Protein AF-A0A7W0QPE8-F1 (afdb_monomer_lite)

pLDDT: mean 85.3, std 18.97, range [35.44,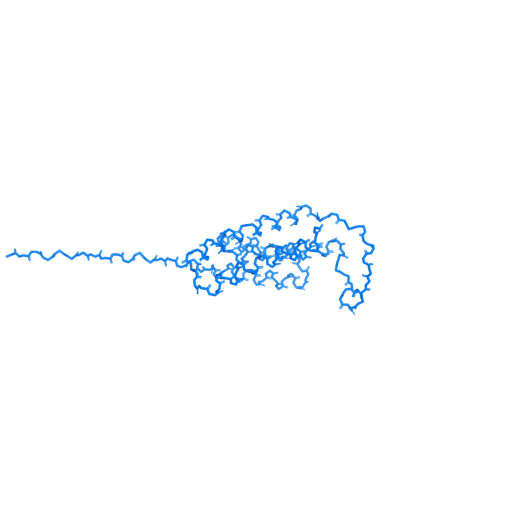 98.81]

Foldseek 3Di:
DDDDDDDPPDPPPPPPPDQDPQLVVLLVVLVVCVVVVVLVSSLVSLVVSCVRPVLPLVSLLSQLLSLLVVQCVVQVVPDVCVVVVNPDDPPGPRPARDPVSVCSNVVSLVSSLVSLVVVCVVVVPDVVSVVSNVSSVVSVVVSVVRRD

Secondary structure (DSSP, 8-state):
-----------------PPPHHHHHHHHHHHHHHHTT-HHHHHHHHHHHHHH-TT-HHHHHHHHHHHHHHHHHHTT-S-HHHHHT---------PPPPHHHHHHHHHHHHHHHHHHHHHHHH-TT-HHHHHHHHHHHHHHHHHHHHT-

Radius of gyration: 20.91 Å; chains: 1; bounding box: 80×26×56 Å

Structure (mmCIF, N/CA/C/O backbone):
data_AF-A0A7W0QPE8-F1
#
_entry.id   AF-A0A7W0QPE8-F1
#
loop_
_atom_site.group_PDB
_atom_site.id
_atom_site.type_symbol
_atom_site.label_atom_id
_atom_site.label_alt_id
_atom_site.label_comp_id
_atom_site.label_asym_id
_atom_site.label_entity_id
_atom_site.label_seq_id
_atom_site.pdbx_PDB_ins_code
_atom_site.Cartn_x
_atom_site.Cartn_y
_atom_site.Cartn_z
_atom_site.occupancy
_atom_site.B_iso_or_equiv
_atom_site.auth_seq_id
_atom_site.auth_comp_id
_atom_site.auth_asym_id
_atom_site.auth_atom_id
_atom_site.pdbx_PDB_model_num
ATOM 1 N N . MET A 1 1 ? -52.408 1.310 41.701 1.00 39.34 1 MET A N 1
ATOM 2 C CA . MET A 1 1 ? -52.042 1.080 40.288 1.00 39.34 1 MET A CA 1
ATOM 3 C C . MET A 1 1 ? -50.927 2.052 39.920 1.00 39.34 1 MET A C 1
ATOM 5 O O . MET A 1 1 ? -51.207 3.217 39.688 1.00 39.34 1 MET A O 1
ATOM 9 N N . LYS A 1 2 ? -49.662 1.624 39.981 1.00 35.44 2 LYS A N 1
ATOM 10 C CA . LYS A 1 2 ? -48.509 2.410 39.515 1.00 35.44 2 LYS A CA 1
ATOM 11 C C . LYS A 1 2 ? -47.848 1.590 38.412 1.00 35.44 2 LYS A C 1
ATOM 13 O O . LYS A 1 2 ? -47.334 0.513 38.692 1.00 35.44 2 LYS A O 1
ATOM 18 N N . GLY A 1 3 ? -47.988 2.051 37.171 1.00 39.03 3 GLY A N 1
ATOM 19 C CA . GLY A 1 3 ? -47.394 1.420 35.996 1.00 39.03 3 GLY A CA 1
ATOM 20 C C . GLY A 1 3 ? -45.888 1.648 35.991 1.00 39.03 3 GLY A C 1
ATOM 21 O O . GLY A 1 3 ? -45.434 2.786 36.078 1.00 39.03 3 GLY A O 1
ATOM 22 N N . LEU A 1 4 ? -45.134 0.556 35.938 1.00 43.53 4 LEU A N 1
ATOM 23 C CA . LEU A 1 4 ? -43.687 0.553 35.784 1.00 43.53 4 LEU A CA 1
ATOM 24 C C . LEU A 1 4 ? -43.375 0.704 34.289 1.00 43.53 4 LEU A C 1
ATOM 26 O O . LEU A 1 4 ? -43.678 -0.187 33.498 1.00 43.53 4 LEU A O 1
ATOM 30 N N . LEU A 1 5 ? -42.811 1.845 33.904 1.00 40.22 5 LEU A N 1
ATOM 31 C CA . LEU A 1 5 ? -42.361 2.112 32.542 1.00 40.22 5 LEU A CA 1
ATOM 32 C C . LEU A 1 5 ? -40.935 1.563 32.399 1.00 40.22 5 LEU A C 1
ATOM 34 O O . LEU A 1 5 ? -39.996 2.106 32.977 1.00 40.22 5 LEU A O 1
ATOM 38 N N . VAL A 1 6 ? -40.785 0.447 31.685 1.00 45.78 6 VAL A N 1
ATOM 39 C CA . VAL A 1 6 ? -39.479 -0.142 31.364 1.00 45.78 6 VAL A CA 1
ATOM 40 C C . VAL A 1 6 ? -38.919 0.596 30.151 1.00 45.78 6 VAL A C 1
ATOM 42 O O . VAL A 1 6 ? -39.401 0.428 29.034 1.00 45.78 6 VAL A O 1
ATOM 45 N N . VAL A 1 7 ? -37.915 1.441 30.380 1.00 50.00 7 VAL A N 1
ATOM 46 C CA . VAL A 1 7 ? -37.110 2.046 29.314 1.00 50.00 7 VAL A CA 1
ATOM 47 C C . VAL A 1 7 ? -36.103 0.997 28.852 1.00 50.00 7 VAL A C 1
ATOM 49 O O . VAL A 1 7 ? -35.174 0.650 29.578 1.00 50.00 7 VAL A O 1
ATOM 52 N N . VAL A 1 8 ? -36.306 0.469 27.647 1.00 50.25 8 VAL A N 1
ATOM 53 C CA . VAL A 1 8 ? -35.333 -0.392 26.971 1.00 50.25 8 VAL A CA 1
ATOM 54 C C . VAL A 1 8 ? -34.216 0.509 26.445 1.00 50.25 8 VAL A C 1
ATOM 56 O O . VAL A 1 8 ? -34.385 1.188 25.435 1.00 50.25 8 VAL A O 1
ATOM 59 N N . LEU A 1 9 ? -33.081 0.548 27.149 1.00 51.53 9 LEU A N 1
ATOM 60 C CA . LEU A 1 9 ? -31.838 1.089 26.602 1.00 51.53 9 LEU A CA 1
ATOM 61 C C . LEU A 1 9 ? -31.360 0.144 25.492 1.00 51.53 9 LEU A C 1
ATOM 63 O O . LEU A 1 9 ? -30.769 -0.901 25.757 1.00 51.53 9 LEU A O 1
ATOM 67 N N . SER A 1 10 ? -31.622 0.504 24.240 1.00 49.31 10 SER A N 1
ATOM 68 C CA . SER A 1 10 ? -30.956 -0.111 23.098 1.00 49.31 10 SER A CA 1
ATOM 69 C C . SER A 1 10 ? -29.494 0.338 23.093 1.00 49.31 10 SER A C 1
ATOM 71 O O . SER A 1 10 ? -29.194 1.478 22.733 1.00 49.31 10 SER A O 1
ATOM 73 N N . CYS A 1 11 ? -28.584 -0.544 23.509 1.00 44.06 11 CYS A N 1
ATOM 74 C CA . CYS A 1 11 ? -27.158 -0.387 23.251 1.00 44.06 11 CYS A CA 1
ATOM 75 C C . CYS A 1 11 ? -26.947 -0.307 21.735 1.00 44.06 11 CYS A C 1
ATOM 77 O O . CYS A 1 11 ? -27.042 -1.313 21.035 1.00 44.06 11 CYS A O 1
ATOM 79 N N . TRP A 1 12 ? -26.659 0.890 21.225 1.00 52.56 12 TRP A N 1
ATOM 80 C CA . TRP A 1 12 ? -25.989 1.029 19.942 1.00 52.56 12 TRP A CA 1
ATOM 81 C C . TRP A 1 12 ? -24.616 0.383 20.077 1.00 52.56 12 TRP A C 1
ATOM 83 O O . TRP A 1 12 ? -23.714 0.925 20.713 1.00 52.56 12 TRP A O 1
ATOM 93 N N . SER A 1 13 ? -24.479 -0.812 19.513 1.00 48.78 13 SER A N 1
ATOM 94 C CA . SER A 1 13 ? -23.183 -1.410 19.245 1.00 48.78 13 SER A CA 1
ATOM 95 C C . SER A 1 13 ? -22.432 -0.444 18.335 1.00 48.78 13 SER A C 1
ATOM 97 O O . SER A 1 13 ? -22.746 -0.315 17.153 1.00 48.78 13 SER A O 1
ATOM 99 N N . CYS A 1 14 ? -21.471 0.282 18.901 1.00 45.22 14 CYS A N 1
ATOM 100 C CA . CYS A 1 14 ? -20.443 0.944 18.121 1.00 45.22 14 CYS A CA 1
ATOM 101 C C . CYS A 1 14 ? -19.692 -0.189 17.419 1.00 45.22 14 CYS A C 1
ATOM 103 O O . CYS A 1 14 ? -18.921 -0.900 18.062 1.00 45.22 14 CYS A O 1
ATOM 105 N N . VAL A 1 15 ? -20.009 -0.447 16.147 1.00 50.91 15 VAL A N 1
ATOM 106 C CA . VAL A 1 15 ? -19.190 -1.321 15.309 1.00 50.91 15 VAL A CA 1
ATOM 107 C C . VAL A 1 15 ? -17.812 -0.683 15.308 1.00 50.91 15 VAL A C 1
ATOM 109 O O . VAL A 1 15 ? -17.596 0.381 14.728 1.00 50.91 15 VAL A O 1
ATOM 112 N N . THR A 1 16 ? -16.891 -1.291 16.043 1.00 54.19 16 THR A N 1
ATOM 113 C CA . THR A 1 16 ? -15.472 -1.028 15.895 1.00 54.19 16 THR A CA 1
ATOM 114 C C . THR A 1 16 ? -15.152 -1.322 14.438 1.00 54.19 16 THR A C 1
ATOM 116 O O . THR A 1 16 ? -15.333 -2.450 13.988 1.00 54.19 16 THR A O 1
ATOM 119 N N . ALA A 1 17 ? -14.757 -0.296 13.684 1.00 56.91 17 ALA A N 1
ATOM 120 C CA . ALA A 1 17 ? -14.232 -0.450 12.332 1.00 56.91 17 ALA A CA 1
ATOM 121 C C . ALA A 1 17 ? -12.855 -1.126 12.424 1.00 56.91 17 ALA A C 1
ATOM 123 O O . ALA A 1 17 ? -11.818 -0.483 12.298 1.00 56.91 17 ALA A O 1
ATOM 124 N N . GLU A 1 18 ? -12.858 -2.402 12.793 1.00 62.72 18 GLU A N 1
ATOM 125 C CA . GLU A 1 18 ? -11.738 -3.304 12.596 1.00 62.72 18 GLU A CA 1
ATOM 126 C C . GLU A 1 18 ? -11.718 -3.647 11.102 1.00 62.72 18 GLU A C 1
ATOM 128 O O . GLU A 1 18 ? -12.780 -3.867 10.510 1.00 62.72 18 GLU A O 1
ATOM 133 N N . ALA A 1 19 ? -10.537 -3.607 10.482 1.00 67.31 19 ALA A N 1
ATOM 134 C CA . ALA A 1 19 ? -10.392 -3.862 9.054 1.00 67.31 19 ALA A CA 1
ATOM 135 C C . ALA A 1 19 ? -11.013 -5.215 8.688 1.00 67.31 19 ALA A C 1
ATOM 137 O O . ALA A 1 19 ? -10.825 -6.210 9.395 1.00 67.31 19 ALA A O 1
ATOM 138 N N . ASN A 1 20 ? -11.757 -5.259 7.584 1.00 87.50 20 ASN A N 1
ATOM 139 C CA . ASN A 1 20 ? -12.385 -6.492 7.130 1.00 87.50 20 ASN A CA 1
ATOM 140 C C . ASN A 1 20 ? -11.343 -7.613 6.954 1.00 87.50 20 ASN A C 1
ATOM 142 O O . ASN A 1 20 ? -10.356 -7.446 6.236 1.00 87.50 20 ASN A O 1
ATOM 146 N N . GLU A 1 21 ? -11.593 -8.789 7.537 1.00 94.75 21 GLU A N 1
ATOM 147 C CA . GLU A 1 21 ? -10.656 -9.919 7.473 1.00 94.75 21 GLU A CA 1
ATOM 148 C C . GLU A 1 21 ? -10.271 -10.290 6.036 1.00 94.75 21 GLU A C 1
ATOM 150 O O . GLU A 1 21 ? -9.113 -10.581 5.748 1.00 94.75 21 GLU A O 1
ATOM 155 N N . ARG A 1 22 ? -11.227 -10.230 5.104 1.00 96.56 22 ARG A N 1
ATOM 156 C CA . ARG A 1 22 ? -10.970 -10.502 3.689 1.00 96.56 22 ARG A CA 1
ATOM 157 C C . ARG A 1 22 ? -10.035 -9.462 3.076 1.00 96.56 22 ARG A C 1
ATOM 159 O O . ARG A 1 22 ? -9.146 -9.849 2.325 1.00 96.56 22 ARG A O 1
ATOM 166 N N . SER A 1 23 ? -10.226 -8.178 3.386 1.00 97.75 23 SER A N 1
ATOM 167 C CA . SER A 1 23 ? -9.333 -7.103 2.927 1.00 97.75 23 SER A CA 1
ATOM 168 C C . SER A 1 23 ? -7.904 -7.352 3.406 1.00 97.75 23 SER A C 1
ATOM 170 O O . SER A 1 23 ? -6.967 -7.367 2.606 1.00 97.75 23 SER A O 1
ATOM 172 N N . ARG A 1 24 ? -7.751 -7.688 4.692 1.00 96.25 24 ARG A N 1
ATOM 173 C CA . ARG A 1 24 ? -6.458 -8.018 5.297 1.00 96.25 24 ARG A CA 1
ATOM 174 C C . ARG A 1 24 ? -5.778 -9.206 4.616 1.00 96.25 24 ARG A C 1
ATOM 176 O O . ARG A 1 24 ? -4.602 -9.114 4.271 1.00 96.25 24 ARG A O 1
ATOM 183 N N . GLN A 1 25 ? -6.500 -10.304 4.392 1.00 98.12 25 GLN A N 1
ATOM 184 C CA . GLN A 1 25 ? -5.944 -11.482 3.716 1.00 98.12 25 GLN A CA 1
ATOM 185 C C . GLN A 1 25 ? -5.517 -11.170 2.278 1.00 98.12 25 GLN A C 1
ATOM 187 O O . GLN A 1 25 ? -4.419 -11.542 1.873 1.00 98.12 25 GLN A O 1
ATOM 192 N N . LEU A 1 26 ? -6.331 -10.421 1.532 1.00 98.69 26 LEU A N 1
ATOM 193 C CA . LEU A 1 26 ? -5.988 -9.988 0.176 1.00 98.69 26 LEU A CA 1
ATOM 194 C C . LEU A 1 26 ? -4.743 -9.089 0.162 1.00 98.69 26 LEU A C 1
ATOM 196 O O . LEU A 1 26 ? -3.876 -9.256 -0.692 1.00 98.69 26 LEU A O 1
ATOM 200 N N . ALA A 1 27 ? -4.597 -8.181 1.130 1.00 97.94 27 ALA A N 1
ATOM 201 C CA . ALA A 1 27 ? -3.394 -7.362 1.259 1.00 97.94 27 ALA A CA 1
ATOM 202 C C . ALA A 1 27 ? -2.140 -8.210 1.551 1.00 97.94 27 ALA A C 1
ATOM 204 O O . ALA A 1 27 ? -1.082 -7.956 0.978 1.00 97.94 27 ALA A O 1
ATOM 205 N N . LEU A 1 28 ? -2.249 -9.249 2.388 1.00 97.94 28 LEU A N 1
ATOM 206 C CA . LEU A 1 28 ? -1.149 -10.189 2.639 1.00 97.94 28 LEU A CA 1
ATOM 207 C C . LEU A 1 28 ? -0.769 -10.978 1.378 1.00 97.94 28 LEU A C 1
ATOM 209 O O . LEU A 1 28 ? 0.414 -11.077 1.059 1.00 97.94 28 LEU A O 1
ATOM 213 N N . GLN A 1 29 ? -1.757 -11.473 0.627 1.00 98.62 29 GLN A N 1
ATOM 214 C CA . GLN A 1 29 ? -1.528 -12.146 -0.659 1.00 98.62 29 GLN A CA 1
ATOM 215 C C . GLN A 1 29 ? -0.865 -11.214 -1.677 1.00 98.62 29 GLN A C 1
ATOM 217 O O . GLN A 1 29 ? 0.010 -11.634 -2.431 1.00 98.62 29 GLN A O 1
ATOM 222 N N . ALA A 1 30 ? -1.226 -9.929 -1.673 1.00 98.62 30 ALA A N 1
ATOM 223 C CA . ALA A 1 30 ? -0.573 -8.949 -2.524 1.00 98.62 30 ALA A CA 1
ATOM 224 C C . ALA A 1 30 ? 0.909 -8.759 -2.181 1.00 98.62 30 ALA A C 1
ATOM 226 O O . ALA A 1 30 ? 1.728 -8.634 -3.091 1.00 98.62 30 ALA A O 1
ATOM 227 N N . PHE A 1 31 ? 1.264 -8.736 -0.893 1.00 98.19 31 PHE A N 1
ATOM 228 C CA . PHE A 1 31 ? 2.664 -8.658 -0.475 1.00 98.19 31 PHE A CA 1
ATOM 229 C C . PHE A 1 31 ? 3.451 -9.912 -0.856 1.00 98.19 31 PHE A C 1
ATOM 231 O O . PHE A 1 31 ? 4.582 -9.777 -1.315 1.00 98.19 31 PHE A O 1
ATOM 238 N N . ASP A 1 32 ? 2.857 -11.100 -0.730 1.00 98.19 32 ASP A N 1
ATOM 239 C CA . ASP A 1 32 ? 3.476 -12.355 -1.170 1.00 98.19 32 ASP A CA 1
ATOM 240 C C . ASP A 1 32 ? 3.737 -12.355 -2.687 1.00 98.19 32 ASP A C 1
ATOM 242 O O . ASP A 1 32 ? 4.864 -12.574 -3.133 1.00 98.19 32 ASP A O 1
ATOM 246 N N . ALA A 1 33 ? 2.742 -11.974 -3.494 1.00 98.12 33 ALA A N 1
ATOM 247 C CA . ALA A 1 33 ? 2.911 -11.828 -4.940 1.00 98.12 33 ALA A CA 1
ATOM 248 C C . ALA A 1 33 ? 3.965 -10.760 -5.293 1.00 98.12 33 ALA A C 1
ATOM 250 O O . ALA A 1 33 ? 4.816 -10.970 -6.156 1.00 98.12 33 ALA A O 1
ATOM 251 N N . ALA A 1 34 ? 3.965 -9.612 -4.606 1.00 95.44 34 ALA A N 1
ATOM 252 C CA . ALA A 1 34 ? 4.946 -8.552 -4.841 1.00 95.44 34 ALA A CA 1
ATOM 253 C C . ALA A 1 34 ? 6.377 -8.985 -4.484 1.00 95.44 34 ALA A C 1
ATOM 255 O O . ALA A 1 34 ? 7.309 -8.621 -5.202 1.00 95.44 34 ALA A O 1
ATOM 256 N N . TYR A 1 35 ? 6.548 -9.771 -3.416 1.00 91.50 35 TYR A N 1
ATOM 257 C CA . TYR A 1 35 ? 7.833 -10.351 -3.022 1.00 91.50 35 TYR A CA 1
ATOM 258 C C . TYR A 1 35 ? 8.377 -11.303 -4.095 1.00 91.50 35 TYR A C 1
ATOM 260 O O . TYR A 1 35 ? 9.569 -11.281 -4.394 1.00 91.50 35 TYR A O 1
ATOM 268 N N . ASN A 1 36 ? 7.491 -12.066 -4.739 1.00 93.19 36 ASN A N 1
ATOM 269 C CA . ASN A 1 36 ? 7.816 -12.943 -5.867 1.00 93.19 36 ASN A CA 1
ATOM 270 C C . ASN A 1 36 ? 7.894 -12.211 -7.224 1.00 93.19 36 ASN A C 1
ATOM 272 O O . ASN A 1 36 ? 8.055 -12.846 -8.262 1.00 93.19 36 ASN A O 1
ATOM 276 N N . LEU A 1 37 ? 7.838 -10.872 -7.229 1.00 92.00 37 LEU A N 1
ATOM 277 C CA . LEU A 1 37 ? 7.867 -10.007 -8.420 1.00 92.00 37 LEU A CA 1
ATOM 278 C C . LEU A 1 37 ? 6.660 -10.173 -9.365 1.00 92.00 37 LEU A C 1
ATOM 280 O O . LEU A 1 37 ? 6.638 -9.617 -10.469 1.00 92.00 37 LEU A O 1
ATOM 284 N N . ASP A 1 38 ? 5.597 -10.831 -8.906 1.00 96.69 38 ASP A N 1
ATOM 285 C CA . ASP A 1 38 ? 4.335 -11.008 -9.621 1.00 96.69 38 ASP A CA 1
ATOM 286 C C . ASP A 1 38 ? 3.449 -9.757 -9.501 1.00 96.69 38 ASP A C 1
ATOM 288 O O . ASP A 1 38 ? 2.308 -9.769 -9.035 1.00 96.69 38 ASP A O 1
ATOM 292 N N . HIS A 1 39 ? 3.970 -8.616 -9.961 1.00 92.69 39 HIS A N 1
ATOM 293 C CA . HIS A 1 39 ? 3.358 -7.299 -9.753 1.00 92.69 39 HIS A CA 1
ATOM 294 C C . HIS A 1 39 ? 1.926 -7.173 -10.294 1.00 92.69 39 HIS A C 1
ATOM 296 O O . HIS A 1 39 ? 1.133 -6.404 -9.758 1.00 92.69 39 HIS A O 1
ATOM 302 N N . ARG A 1 40 ? 1.580 -7.897 -11.368 1.00 95.94 40 ARG A N 1
ATOM 303 C CA . ARG A 1 40 ? 0.206 -7.889 -11.903 1.00 95.94 40 ARG A CA 1
ATOM 304 C C . ARG A 1 40 ? -0.777 -8.539 -10.936 1.00 95.94 40 ARG A C 1
ATOM 306 O O . ARG A 1 40 ? -1.867 -8.010 -10.747 1.00 95.94 40 ARG A O 1
ATOM 313 N N . GLU A 1 41 ? -0.386 -9.660 -10.343 1.00 98.19 41 GLU A N 1
ATOM 314 C CA . GLU A 1 41 ? -1.213 -10.377 -9.378 1.00 98.19 41 GLU A CA 1
ATOM 315 C C . GLU A 1 41 ? -1.301 -9.603 -8.060 1.00 98.19 41 GLU A C 1
ATOM 317 O O . GLU A 1 41 ? -2.397 -9.411 -7.538 1.00 98.19 41 GLU A O 1
ATOM 322 N N . ALA A 1 42 ? -0.185 -9.026 -7.602 1.00 98.50 42 ALA A N 1
ATOM 323 C CA . ALA A 1 42 ? -0.171 -8.144 -6.439 1.00 98.50 42 ALA A CA 1
ATOM 324 C C . ALA A 1 42 ? -1.170 -6.981 -6.575 1.00 98.50 42 ALA A C 1
ATOM 326 O O . ALA A 1 42 ? -1.966 -6.728 -5.672 1.00 98.50 42 ALA A O 1
ATOM 327 N N . ILE A 1 43 ? -1.180 -6.299 -7.728 1.00 97.81 43 ILE A N 1
ATOM 328 C CA . ILE A 1 43 ? -2.140 -5.219 -8.006 1.00 97.81 43 ILE A CA 1
ATOM 329 C C . ILE A 1 43 ? -3.582 -5.747 -8.000 1.00 97.81 43 ILE A C 1
ATOM 331 O O . ILE A 1 43 ? -4.460 -5.093 -7.442 1.00 97.81 43 ILE A O 1
ATOM 335 N N . ALA A 1 44 ? -3.833 -6.928 -8.572 1.00 98.50 44 ALA A N 1
ATOM 336 C CA . ALA A 1 44 ? -5.169 -7.517 -8.596 1.00 98.50 44 ALA A CA 1
ATOM 337 C C . ALA A 1 44 ? -5.688 -7.839 -7.184 1.00 98.50 44 ALA A C 1
ATOM 339 O O . ALA A 1 44 ? -6.842 -7.538 -6.877 1.00 98.50 44 ALA A O 1
ATOM 340 N N . PHE A 1 45 ? -4.845 -8.398 -6.309 1.00 98.81 45 PHE A N 1
ATOM 341 C CA . PHE A 1 45 ? -5.210 -8.641 -4.913 1.00 98.81 45 PHE A CA 1
ATOM 342 C C . PHE A 1 45 ? -5.487 -7.341 -4.154 1.00 98.81 45 PHE A C 1
ATOM 344 O O . PHE A 1 45 ? -6.473 -7.262 -3.425 1.00 98.81 45 PHE A O 1
ATOM 351 N N . LEU A 1 46 ? -4.686 -6.296 -4.366 1.00 98.69 46 LEU A N 1
ATOM 352 C CA . LEU A 1 46 ? -4.916 -4.992 -3.742 1.00 98.69 46 LEU A CA 1
ATOM 353 C C . LEU A 1 46 ? -6.214 -4.324 -4.199 1.00 98.69 46 LEU A C 1
ATOM 355 O O . LEU A 1 46 ? -6.938 -3.764 -3.3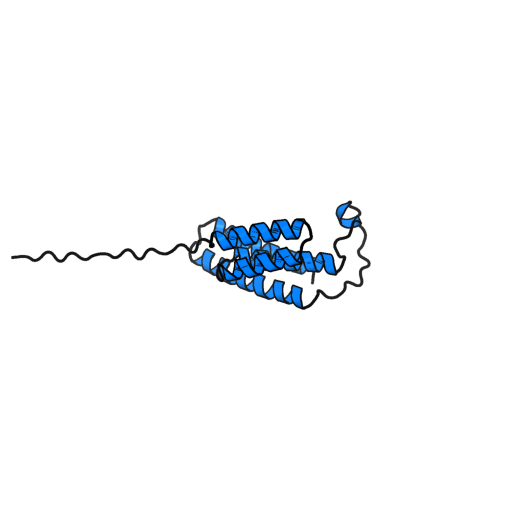76 1.00 98.69 46 LEU A O 1
ATOM 359 N N . ASP A 1 47 ? -6.526 -4.390 -5.494 1.00 98.44 47 ASP A N 1
ATOM 360 C CA . ASP A 1 47 ? -7.780 -3.851 -6.021 1.00 98.44 47 ASP A CA 1
ATOM 361 C C . ASP A 1 47 ? -8.980 -4.593 -5.399 1.00 98.44 47 ASP A C 1
ATOM 363 O O . ASP A 1 47 ? -9.975 -3.966 -5.031 1.00 98.44 47 ASP A O 1
ATOM 367 N N . GLN A 1 48 ? -8.869 -5.911 -5.189 1.00 98.56 48 GLN A N 1
ATOM 368 C CA . GLN A 1 48 ? -9.875 -6.688 -4.461 1.00 98.56 48 GLN A CA 1
ATOM 369 C C . GLN A 1 48 ? -9.928 -6.342 -2.966 1.00 98.56 48 GLN A C 1
ATOM 371 O O . GLN A 1 48 ? -11.019 -6.336 -2.400 1.00 98.56 48 GLN A O 1
ATOM 376 N N . ALA A 1 49 ? -8.791 -6.056 -2.321 1.00 98.50 49 ALA A N 1
ATOM 377 C CA . ALA A 1 49 ? -8.737 -5.682 -0.906 1.00 98.50 49 ALA A CA 1
ATOM 378 C C . ALA A 1 49 ? -9.518 -4.384 -0.662 1.00 98.50 49 ALA A C 1
ATOM 380 O O . ALA A 1 49 ? -10.450 -4.358 0.139 1.00 98.50 49 ALA A O 1
ATOM 381 N N . VAL A 1 50 ? -9.233 -3.348 -1.458 1.00 98.31 50 VAL A N 1
ATOM 382 C CA . VAL A 1 50 ? -9.938 -2.057 -1.389 1.00 98.31 50 VAL A CA 1
ATOM 383 C C . VAL A 1 50 ? -11.420 -2.195 -1.753 1.00 98.31 50 VAL A C 1
ATOM 385 O O . VAL A 1 50 ? -12.258 -1.497 -1.193 1.00 98.31 50 VAL A O 1
ATOM 388 N N . GLN A 1 51 ? -11.784 -3.098 -2.668 1.00 98.12 51 GLN A N 1
ATOM 389 C CA . GLN A 1 51 ? -13.197 -3.386 -2.949 1.00 98.12 51 GLN A CA 1
ATOM 390 C C . GLN A 1 51 ? -13.898 -4.103 -1.790 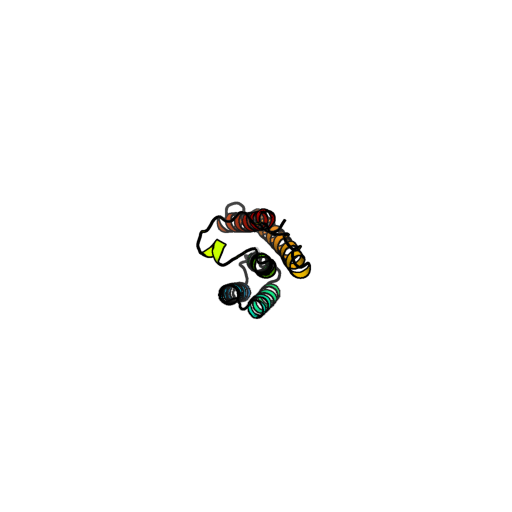1.00 98.12 51 GLN A C 1
ATOM 392 O O . GLN A 1 51 ? -15.082 -3.863 -1.557 1.00 98.12 51 GLN A O 1
ATOM 397 N N . ALA A 1 52 ? -13.197 -4.996 -1.087 1.00 97.69 52 ALA A N 1
ATOM 398 C CA . ALA A 1 52 ? -13.738 -5.719 0.058 1.00 97.69 52 ALA A CA 1
ATOM 399 C C . ALA A 1 52 ? -13.961 -4.794 1.262 1.00 97.69 52 ALA A C 1
ATOM 401 O O . ALA A 1 52 ? -14.942 -4.976 1.984 1.00 97.69 52 ALA A O 1
ATOM 402 N N . ASP A 1 53 ? -13.085 -3.805 1.454 1.00 97.69 53 ASP A N 1
ATOM 403 C CA . ASP A 1 53 ? -13.244 -2.759 2.462 1.00 97.69 53 ASP A CA 1
ATOM 404 C C . ASP A 1 53 ? -12.651 -1.414 2.002 1.00 97.69 53 ASP A C 1
ATOM 406 O O . ASP A 1 53 ? -11.460 -1.150 2.184 1.00 97.69 53 ASP A O 1
ATOM 410 N N . PRO A 1 54 ? -13.487 -0.515 1.449 1.00 97.56 54 PRO A N 1
ATOM 411 C CA . PRO A 1 54 ? -13.043 0.812 1.016 1.00 97.56 54 PRO A CA 1
ATOM 412 C C . PRO A 1 54 ? -12.599 1.749 2.153 1.00 97.56 54 PRO A C 1
ATOM 414 O O . PRO A 1 54 ? -12.159 2.870 1.887 1.00 97.56 54 PRO A O 1
ATOM 417 N N . ASN A 1 55 ? -12.776 1.347 3.416 1.00 96.62 55 ASN A N 1
ATOM 418 C CA . ASN A 1 55 ? -12.379 2.118 4.593 1.00 96.62 55 ASN A CA 1
ATOM 419 C C . ASN A 1 55 ? -11.221 1.463 5.362 1.00 96.62 55 ASN A C 1
ATOM 421 O O . ASN A 1 55 ? -10.868 1.934 6.444 1.00 96.62 55 ASN A O 1
ATOM 425 N N . ASP A 1 56 ? -10.591 0.429 4.800 1.00 97.12 56 ASP A N 1
ATOM 426 C CA . ASP A 1 56 ? -9.398 -0.190 5.366 1.00 97.12 56 ASP A CA 1
ATOM 427 C C . ASP A 1 56 ? -8.142 0.636 5.041 1.00 97.12 56 ASP A C 1
ATOM 429 O O . ASP A 1 56 ? -7.567 0.584 3.947 1.00 97.12 56 ASP A O 1
ATOM 433 N N . ALA A 1 57 ? -7.685 1.403 6.031 1.00 97.50 57 ALA A N 1
ATOM 434 C CA . ALA A 1 57 ? -6.469 2.202 5.931 1.00 97.50 57 ALA A CA 1
ATOM 435 C C . ALA A 1 57 ? -5.211 1.364 5.628 1.00 97.50 57 ALA A C 1
ATOM 437 O O . ALA A 1 57 ? -4.314 1.855 4.939 1.00 97.50 57 ALA A O 1
ATOM 438 N N . ASP A 1 58 ? -5.129 0.114 6.101 1.00 97.19 58 ASP A N 1
ATOM 439 C CA . ASP A 1 58 ? -3.975 -0.750 5.826 1.00 97.19 58 ASP A CA 1
ATOM 440 C C . ASP A 1 58 ? -3.978 -1.243 4.381 1.00 97.19 58 ASP A C 1
ATOM 442 O O . ASP A 1 58 ? -2.919 -1.255 3.753 1.00 97.19 58 ASP A O 1
ATOM 446 N N . ALA A 1 59 ? -5.141 -1.580 3.819 1.00 98.12 59 ALA A N 1
ATOM 447 C CA . ALA A 1 59 ? -5.251 -1.941 2.405 1.00 98.12 59 ALA A CA 1
ATOM 448 C C . ALA A 1 59 ? -4.864 -0.769 1.493 1.00 98.12 59 ALA A C 1
ATOM 450 O O . ALA A 1 59 ? -4.088 -0.937 0.549 1.00 98.12 59 ALA A O 1
ATOM 451 N N . HIS A 1 60 ? -5.321 0.448 1.809 1.00 98.69 60 HIS A N 1
ATOM 452 C CA . HIS A 1 60 ? -4.881 1.650 1.100 1.00 98.69 60 HIS A CA 1
ATOM 453 C C . HIS A 1 60 ? -3.365 1.872 1.233 1.00 98.69 60 HIS A C 1
ATOM 455 O O . HIS A 1 60 ? -2.684 2.120 0.236 1.00 98.69 60 HIS A O 1
ATOM 461 N N . ARG A 1 61 ? -2.793 1.710 2.431 1.00 98.56 61 ARG A N 1
ATOM 462 C CA . ARG A 1 61 ? -1.339 1.798 2.617 1.00 98.56 61 ARG A CA 1
ATOM 463 C C . ARG A 1 61 ? -0.597 0.725 1.814 1.00 98.56 61 ARG A C 1
ATOM 465 O O . ARG A 1 61 ? 0.423 1.037 1.206 1.00 98.56 61 ARG A O 1
ATOM 472 N N . ALA A 1 62 ? -1.102 -0.507 1.759 1.00 98.44 62 ALA A N 1
ATOM 473 C CA . ALA A 1 62 ? -0.506 -1.595 0.986 1.00 98.44 62 ALA A CA 1
ATOM 474 C C . ALA A 1 62 ? -0.472 -1.282 -0.519 1.00 98.44 62 ALA A C 1
ATOM 476 O O . ALA A 1 62 ? 0.558 -1.494 -1.161 1.00 98.44 62 ALA A O 1
ATOM 477 N N . VAL A 1 63 ? -1.542 -0.682 -1.063 1.00 98.81 63 VAL A N 1
ATOM 478 C CA . VAL A 1 63 ? -1.563 -0.181 -2.450 1.00 98.81 63 VAL A CA 1
ATOM 479 C C . VAL A 1 63 ? -0.434 0.818 -2.688 1.00 98.81 63 VAL A C 1
ATOM 481 O O . VAL A 1 63 ? 0.286 0.708 -3.682 1.00 98.81 63 VAL A O 1
ATOM 484 N N . ALA A 1 64 ? -0.263 1.778 -1.777 1.00 98.75 64 ALA A N 1
ATOM 485 C CA . ALA A 1 64 ? 0.793 2.773 -1.890 1.00 98.75 64 ALA A CA 1
ATOM 486 C C . ALA A 1 64 ? 2.189 2.132 -1.821 1.00 98.75 64 ALA A C 1
ATOM 488 O O . ALA A 1 64 ? 3.019 2.387 -2.689 1.00 98.75 64 ALA A O 1
ATOM 489 N N . VAL A 1 65 ? 2.440 1.243 -0.856 1.00 98.38 65 VAL A N 1
ATOM 490 C CA . VAL A 1 65 ? 3.734 0.552 -0.724 1.00 98.38 65 VAL A CA 1
ATOM 491 C C . VAL A 1 65 ? 4.084 -0.231 -1.991 1.00 98.38 65 VAL A C 1
ATOM 493 O O . VAL A 1 65 ? 5.190 -0.096 -2.507 1.00 98.38 65 VAL A O 1
ATOM 496 N N . ILE A 1 66 ? 3.155 -1.015 -2.540 1.00 98.12 66 ILE A N 1
ATOM 497 C CA . ILE A 1 66 ? 3.437 -1.827 -3.733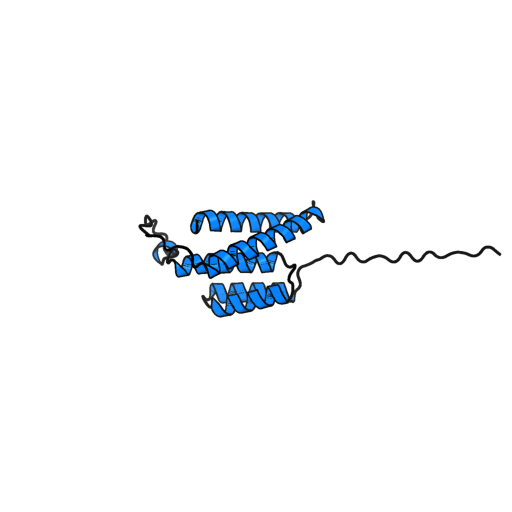 1.00 98.12 66 ILE A CA 1
ATOM 498 C C . ILE A 1 66 ? 3.629 -0.948 -4.979 1.00 98.12 66 ILE A C 1
ATOM 500 O O . ILE A 1 66 ? 4.509 -1.237 -5.792 1.00 98.12 66 ILE A O 1
ATOM 504 N N . ALA A 1 67 ? 2.886 0.156 -5.114 1.00 97.81 67 ALA A N 1
ATOM 505 C CA . ALA A 1 67 ? 3.120 1.134 -6.179 1.00 97.81 67 ALA A CA 1
ATOM 506 C C . ALA A 1 67 ? 4.523 1.761 -6.077 1.00 97.81 67 ALA A C 1
ATOM 508 O O . ALA A 1 67 ? 5.237 1.853 -7.077 1.00 97.81 67 ALA A O 1
ATOM 509 N N . TRP A 1 68 ? 4.950 2.128 -4.864 1.00 96.38 68 TRP A N 1
ATOM 510 C CA . TRP A 1 68 ? 6.292 2.649 -4.595 1.00 96.38 68 TRP A CA 1
ATOM 511 C C . TRP A 1 68 ? 7.392 1.648 -4.980 1.00 96.38 68 TRP A C 1
ATOM 513 O O . TRP A 1 68 ? 8.297 1.993 -5.742 1.00 96.38 68 TRP A O 1
ATOM 523 N N . LEU A 1 69 ? 7.279 0.389 -4.547 1.00 92.69 69 LEU A N 1
ATOM 524 C CA . LEU A 1 69 ? 8.239 -0.664 -4.900 1.00 92.69 69 LEU A CA 1
ATOM 525 C C . LEU A 1 69 ? 8.305 -0.892 -6.416 1.00 92.69 69 LEU A C 1
ATOM 527 O O . LEU A 1 69 ? 9.388 -1.011 -6.994 1.00 92.69 69 LEU A O 1
ATOM 531 N N . ARG A 1 70 ? 7.148 -0.888 -7.086 1.00 92.56 70 ARG A N 1
ATOM 532 C CA . ARG A 1 70 ? 7.070 -1.049 -8.540 1.00 92.56 70 ARG A CA 1
ATOM 533 C C . ARG A 1 70 ? 7.707 0.121 -9.289 1.00 92.56 70 ARG A C 1
ATOM 535 O O . ARG A 1 70 ? 8.326 -0.107 -10.325 1.00 92.56 70 ARG A O 1
ATOM 542 N N . ILE A 1 71 ? 7.600 1.353 -8.786 1.00 92.75 71 ILE A N 1
ATOM 543 C CA . ILE A 1 71 ? 8.338 2.502 -9.338 1.00 92.75 71 ILE A CA 1
ATOM 544 C C . ILE A 1 71 ? 9.842 2.248 -9.253 1.00 92.75 71 ILE A C 1
ATOM 546 O O . ILE A 1 71 ? 10.532 2.439 -10.253 1.00 92.75 71 ILE A O 1
ATOM 550 N N . GLY A 1 72 ? 10.334 1.786 -8.099 1.00 87.06 72 GLY A N 1
ATOM 551 C CA . GLY A 1 72 ? 11.752 1.478 -7.914 1.00 87.06 72 GLY A CA 1
ATOM 552 C C . GLY A 1 72 ? 12.265 0.447 -8.924 1.00 87.06 72 GLY A C 1
ATOM 553 O O . GLY A 1 72 ? 13.286 0.662 -9.580 1.00 87.06 72 GLY A O 1
ATOM 554 N N . PHE A 1 73 ? 11.490 -0.620 -9.139 1.00 85.62 73 PHE A N 1
ATOM 555 C CA . PHE A 1 73 ? 11.791 -1.637 -10.147 1.00 85.62 73 PHE A CA 1
ATOM 556 C C . PHE A 1 73 ? 11.776 -1.071 -11.577 1.00 85.62 73 PHE A C 1
ATOM 558 O O . PHE A 1 73 ? 12.724 -1.258 -12.335 1.00 85.62 73 PHE A O 1
ATOM 565 N N . LEU A 1 74 ? 10.728 -0.328 -11.951 1.00 86.94 74 LEU A N 1
ATOM 566 C CA . LEU A 1 74 ? 10.570 0.214 -13.308 1.00 86.94 74 LEU A CA 1
ATOM 567 C C . LEU A 1 74 ? 11.606 1.282 -13.666 1.00 86.94 74 LEU A C 1
ATOM 569 O O . LEU A 1 74 ? 11.929 1.445 -14.841 1.00 86.94 74 LEU A O 1
ATOM 573 N N . ARG A 1 75 ? 12.121 2.014 -12.676 1.00 85.50 75 ARG A N 1
ATOM 574 C CA . ARG A 1 75 ? 13.188 3.005 -12.874 1.00 85.50 75 ARG A CA 1
ATOM 575 C C . ARG A 1 75 ? 14.582 2.383 -12.860 1.00 85.50 75 ARG A C 1
ATOM 577 O O . ARG A 1 75 ? 15.541 3.088 -13.162 1.00 85.50 75 ARG A O 1
ATOM 584 N N . GLY A 1 76 ? 14.704 1.105 -12.494 1.00 74.25 76 GLY A N 1
ATOM 585 C CA . GLY A 1 76 ? 15.997 0.467 -12.263 1.00 74.25 76 GLY A CA 1
ATOM 586 C C . GLY A 1 76 ? 16.771 1.104 -11.106 1.00 74.25 76 GLY A C 1
ATOM 587 O O . GLY A 1 76 ? 17.993 1.028 -11.088 1.00 74.25 76 GLY A O 1
ATOM 588 N N . SER A 1 77 ? 16.081 1.756 -10.161 1.00 64.88 77 SER A N 1
ATOM 589 C CA . SER A 1 77 ? 16.700 2.360 -8.971 1.00 64.88 77 SER A CA 1
ATOM 590 C C . SER A 1 77 ? 16.947 1.343 -7.851 1.00 64.88 77 SER A C 1
ATOM 592 O O . SER A 1 77 ? 17.338 1.728 -6.757 1.00 64.88 77 SER A O 1
ATOM 594 N N . ILE A 1 78 ? 16.656 0.065 -8.114 1.00 62.78 78 ILE A N 1
ATOM 595 C CA . ILE A 1 78 ? 17.033 -1.083 -7.294 1.00 62.78 78 ILE A CA 1
ATOM 596 C C . ILE A 1 78 ? 17.808 -2.020 -8.220 1.00 62.78 78 ILE A C 1
ATOM 598 O O . ILE A 1 78 ? 17.227 -2.694 -9.072 1.00 62.78 78 ILE A O 1
ATOM 602 N N . THR A 1 79 ? 19.127 -2.008 -8.097 1.00 64.25 79 THR A N 1
ATOM 603 C CA . THR A 1 79 ? 20.054 -2.808 -8.899 1.00 64.25 79 THR A CA 1
ATOM 604 C C . THR A 1 79 ? 20.579 -4.004 -8.102 1.00 64.25 79 THR A C 1
ATOM 606 O O . THR A 1 79 ? 20.468 -4.067 -6.878 1.00 64.25 79 THR A O 1
ATOM 609 N N . VAL A 1 80 ? 21.180 -4.979 -8.794 1.00 62.28 80 VAL A N 1
ATOM 610 C CA . VAL A 1 80 ? 21.894 -6.091 -8.137 1.00 62.28 80 VAL A CA 1
ATOM 611 C C . VAL A 1 80 ? 23.033 -5.565 -7.254 1.00 62.28 80 VAL A C 1
ATOM 613 O O . VAL A 1 80 ? 23.307 -6.138 -6.206 1.00 62.28 80 VAL A O 1
ATOM 616 N N . ASP A 1 81 ? 23.653 -4.450 -7.640 1.00 58.03 81 ASP A N 1
ATOM 617 C CA . ASP A 1 81 ? 24.695 -3.774 -6.867 1.00 58.03 81 ASP A CA 1
ATOM 618 C C . ASP A 1 81 ? 24.158 -3.218 -5.533 1.00 58.03 81 ASP A C 1
ATOM 620 O O . ASP A 1 81 ? 24.763 -3.447 -4.482 1.00 58.03 81 ASP A O 1
ATOM 624 N N . ASP A 1 82 ? 22.959 -2.619 -5.540 1.00 63.69 82 ASP A N 1
ATOM 625 C CA . ASP A 1 82 ? 22.268 -2.186 -4.314 1.00 63.69 82 ASP A CA 1
ATOM 626 C C . ASP A 1 82 ? 21.961 -3.372 -3.385 1.00 63.69 82 ASP A C 1
ATOM 628 O O . ASP A 1 82 ? 22.058 -3.261 -2.162 1.00 63.69 82 ASP A O 1
ATOM 632 N N . TYR A 1 83 ? 21.637 -4.533 -3.963 1.00 57.28 83 TYR A N 1
ATOM 633 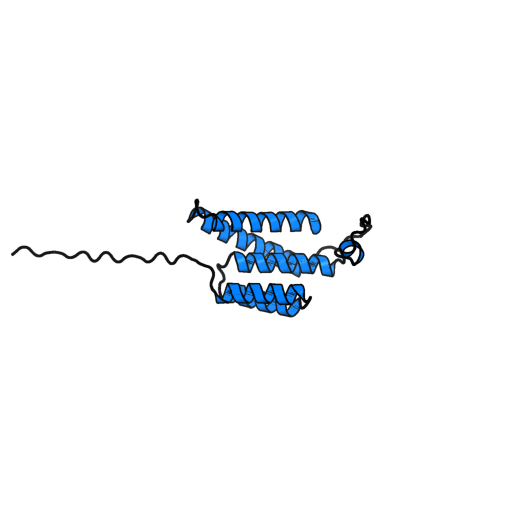C CA . TYR A 1 83 ? 21.386 -5.765 -3.213 1.00 57.28 83 TYR A CA 1
ATOM 634 C C . TYR A 1 83 ? 22.668 -6.385 -2.629 1.00 57.28 83 TYR A C 1
ATOM 636 O O . TYR A 1 83 ? 22.639 -6.966 -1.545 1.00 57.28 83 TYR A O 1
ATOM 644 N N . LEU A 1 84 ? 23.805 -6.252 -3.320 1.00 71.06 84 LEU A N 1
ATOM 645 C CA . LEU A 1 84 ? 25.102 -6.803 -2.907 1.00 71.06 84 LEU A CA 1
ATOM 646 C C . LEU A 1 84 ? 25.935 -5.844 -2.036 1.00 71.06 84 LEU A C 1
ATOM 648 O O . LEU A 1 84 ? 27.048 -6.189 -1.634 1.00 71.06 84 LEU A O 1
ATOM 652 N N . GLY A 1 85 ? 25.396 -4.670 -1.696 1.00 61.50 85 GLY A N 1
ATOM 653 C CA . GLY A 1 85 ? 25.998 -3.732 -0.746 1.00 61.50 85 GLY A CA 1
ATOM 654 C C . GLY A 1 85 ? 27.115 -2.860 -1.325 1.00 61.50 85 GLY A C 1
ATOM 655 O O . GLY A 1 85 ? 27.881 -2.264 -0.561 1.00 61.50 85 GLY A O 1
ATOM 656 N N . SER A 1 86 ? 27.237 -2.759 -2.650 1.00 58.56 86 SER A N 1
ATOM 657 C CA . SER A 1 86 ? 28.177 -1.829 -3.273 1.00 58.56 86 SER A CA 1
ATOM 658 C C . SER A 1 86 ? 27.577 -0.417 -3.287 1.00 58.56 86 SER A C 1
ATOM 660 O O . SER A 1 86 ? 26.580 -0.135 -3.943 1.00 58.56 86 SER A O 1
ATOM 662 N N . VAL A 1 87 ? 28.202 0.517 -2.559 1.00 55.53 87 VAL A N 1
ATOM 663 C CA . VAL A 1 87 ? 27.822 1.939 -2.603 1.00 55.53 87 VAL A CA 1
ATOM 664 C C . VAL A 1 87 ? 28.341 2.534 -3.909 1.00 55.53 87 VAL A C 1
ATOM 666 O O . VAL A 1 87 ? 29.445 3.076 -3.978 1.00 55.53 87 VAL A O 1
ATOM 669 N N . SER A 1 88 ? 27.559 2.405 -4.973 1.00 55.47 88 SER A N 1
ATOM 670 C CA . SER A 1 88 ? 27.809 3.111 -6.223 1.00 55.47 88 SER A CA 1
ATOM 671 C C . SER A 1 88 ? 27.091 4.466 -6.187 1.00 55.47 88 SER A C 1
ATOM 673 O O . SER A 1 88 ? 25.964 4.591 -5.717 1.00 55.47 88 SER A O 1
ATOM 675 N N . LYS A 1 89 ? 27.769 5.539 -6.623 1.00 52.44 89 LYS A N 1
ATOM 676 C CA . LYS A 1 89 ? 27.104 6.839 -6.805 1.00 52.44 89 LYS A CA 1
ATOM 677 C C . LYS A 1 89 ? 26.111 6.669 -7.955 1.00 52.44 89 LYS A C 1
ATOM 679 O O . LYS A 1 89 ? 26.579 6.353 -9.053 1.00 52.44 89 LYS A O 1
ATOM 684 N N . PRO A 1 90 ? 24.800 6.893 -7.765 1.00 55.72 90 PRO A N 1
ATOM 685 C CA . PRO A 1 90 ? 23.861 6.739 -8.858 1.00 55.72 90 PRO A CA 1
ATOM 686 C C . PRO A 1 90 ? 24.148 7.836 -9.884 1.00 55.72 90 PRO A C 1
ATOM 688 O O . PRO A 1 90 ? 23.806 8.998 -9.683 1.00 55.72 90 PRO A O 1
ATOM 691 N N . ASN A 1 91 ? 24.800 7.489 -10.993 1.00 52.75 91 ASN A N 1
ATOM 692 C CA . ASN A 1 91 ? 24.748 8.306 -12.197 1.00 52.75 91 ASN A CA 1
ATOM 693 C C . ASN A 1 91 ? 23.518 7.860 -12.980 1.00 52.75 91 ASN A C 1
ATOM 695 O O . ASN A 1 91 ? 23.622 7.139 -13.969 1.00 52.75 91 ASN A O 1
ATOM 699 N N . ILE A 1 92 ? 22.341 8.202 -12.464 1.00 55.47 92 ILE A N 1
ATOM 700 C CA . ILE A 1 92 ? 21.084 7.818 -13.087 1.00 55.47 92 ILE A CA 1
ATOM 701 C C . ILE A 1 92 ? 20.400 9.109 -13.488 1.00 55.47 92 ILE A C 1
ATOM 703 O O . ILE A 1 92 ? 19.963 9.891 -12.648 1.00 55.47 92 ILE A O 1
ATOM 707 N N . ASN A 1 93 ? 20.319 9.332 -14.798 1.00 55.19 93 ASN A N 1
ATOM 708 C CA . ASN A 1 93 ? 19.310 10.201 -15.377 1.00 55.19 93 ASN A CA 1
ATOM 709 C C . ASN A 1 93 ? 17.957 9.565 -15.021 1.00 55.19 93 ASN A C 1
ATOM 711 O O . ASN A 1 93 ? 17.463 8.686 -15.726 1.00 55.19 93 ASN A O 1
ATOM 715 N N . MET A 1 94 ? 17.481 9.871 -13.816 1.00 65.75 94 MET A N 1
ATOM 716 C CA . MET A 1 94 ? 16.426 9.149 -13.126 1.00 65.75 94 MET A CA 1
ATOM 717 C C . MET A 1 94 ? 15.140 9.374 -13.911 1.00 65.75 94 MET A C 1
ATOM 719 O O . MET A 1 94 ? 14.536 10.443 -13.825 1.00 65.75 94 MET A O 1
ATOM 723 N N . LEU A 1 95 ? 14.742 8.378 -14.709 1.00 75.06 95 LEU A N 1
ATOM 724 C CA . LEU A 1 95 ? 13.506 8.441 -15.484 1.00 75.06 95 LEU A CA 1
ATOM 725 C C . LEU A 1 95 ? 12.370 8.884 -14.555 1.00 75.06 95 LEU A C 1
ATOM 727 O O . LEU A 1 95 ? 12.328 8.417 -13.411 1.00 75.06 95 LEU A O 1
ATOM 731 N N . PRO A 1 96 ? 11.480 9.789 -14.987 1.00 84.25 96 PRO A N 1
ATOM 732 C CA . PRO A 1 96 ? 10.369 10.205 -14.146 1.00 84.25 96 PRO A CA 1
ATOM 733 C C . PRO A 1 96 ? 9.544 8.977 -13.732 1.00 84.25 96 PRO A C 1
ATOM 735 O O . PRO A 1 96 ? 9.419 8.033 -14.525 1.00 84.25 96 PRO A O 1
ATOM 738 N N . PRO A 1 97 ? 8.984 8.950 -12.509 1.00 88.88 97 PRO A N 1
ATOM 739 C CA . PRO A 1 97 ? 8.170 7.826 -12.081 1.00 88.88 97 PRO A CA 1
ATOM 740 C C . PRO A 1 97 ? 6.991 7.645 -13.049 1.00 88.88 97 PRO A C 1
ATOM 742 O O . PRO A 1 97 ? 6.364 8.633 -13.451 1.00 88.88 97 PRO A O 1
ATOM 745 N N . PRO A 1 98 ? 6.658 6.402 -13.440 1.00 93.31 98 PRO A N 1
ATOM 746 C CA . PRO A 1 98 ? 5.496 6.144 -14.278 1.00 93.31 98 PRO A CA 1
ATOM 747 C C . PRO A 1 98 ? 4.241 6.776 -13.670 1.00 93.31 98 PRO A C 1
ATOM 749 O O . PRO A 1 98 ? 3.857 6.463 -12.543 1.00 93.31 98 PRO A O 1
ATOM 752 N N . ALA A 1 99 ? 3.580 7.657 -14.428 1.00 95.12 99 ALA A N 1
ATOM 753 C CA . ALA A 1 99 ? 2.509 8.509 -13.906 1.00 95.12 99 ALA A CA 1
ATOM 754 C C . ALA A 1 99 ? 1.325 7.728 -13.306 1.00 95.12 99 ALA A C 1
ATOM 756 O O . ALA A 1 99 ? 0.626 8.242 -12.435 1.00 95.12 99 ALA A O 1
ATOM 757 N N . VAL A 1 100 ? 1.083 6.497 -13.771 1.00 95.25 100 VAL A N 1
ATOM 758 C CA . VAL A 1 100 ? 0.044 5.611 -13.222 1.00 95.25 100 VAL A CA 1
ATOM 759 C C . VAL A 1 100 ? 0.392 5.178 -11.799 1.00 95.25 100 VAL A C 1
ATOM 761 O O . VAL A 1 100 ? -0.453 5.292 -10.916 1.00 95.25 100 VAL A O 1
ATOM 764 N N . GLU A 1 101 ? 1.632 4.751 -11.558 1.00 95.75 101 GLU A N 1
ATOM 765 C CA . GLU A 1 101 ? 2.062 4.293 -10.234 1.00 95.75 101 GLU A CA 1
ATOM 766 C C . GLU A 1 101 ? 2.223 5.451 -9.259 1.00 95.75 101 GLU A C 1
ATOM 768 O O . GLU A 1 101 ? 1.780 5.346 -8.121 1.00 95.75 101 GLU A O 1
ATOM 773 N N . ALA A 1 102 ? 2.760 6.587 -9.715 1.00 97.19 102 ALA A N 1
ATOM 774 C CA . ALA A 1 102 ? 2.838 7.790 -8.888 1.00 97.19 102 ALA A CA 1
ATOM 775 C C . ALA A 1 102 ? 1.438 8.233 -8.434 1.00 97.19 102 ALA A C 1
ATOM 777 O O . ALA A 1 102 ? 1.199 8.504 -7.260 1.00 97.19 102 ALA A O 1
ATOM 778 N N . ARG A 1 103 ? 0.460 8.230 -9.350 1.00 98.25 103 ARG A N 1
ATOM 779 C CA . ARG A 1 103 ? -0.931 8.548 -9.008 1.00 98.25 103 ARG A CA 1
ATOM 780 C C . ARG A 1 103 ? -1.528 7.523 -8.046 1.00 98.25 103 ARG A C 1
ATOM 782 O O . ARG A 1 103 ? -2.152 7.926 -7.071 1.00 98.25 103 ARG A O 1
ATOM 789 N N . ARG A 1 104 ? -1.316 6.222 -8.289 1.00 97.94 104 ARG A N 1
ATOM 790 C CA . ARG A 1 104 ? -1.776 5.142 -7.400 1.00 97.94 104 ARG A CA 1
ATOM 791 C C . ARG A 1 104 ? -1.196 5.313 -5.992 1.00 97.94 104 ARG A C 1
ATOM 793 O O . ARG A 1 104 ? -1.952 5.233 -5.027 1.00 97.94 104 ARG A O 1
ATOM 800 N N . PHE A 1 105 ? 0.092 5.639 -5.879 1.00 98.62 105 PHE A N 1
ATOM 801 C CA . PHE A 1 105 ? 0.736 5.974 -4.612 1.00 98.62 105 PHE A CA 1
ATOM 802 C C . PHE A 1 105 ? 0.038 7.149 -3.917 1.00 98.62 105 PHE A C 1
ATOM 804 O O . PHE A 1 105 ? -0.507 6.974 -2.828 1.00 98.62 105 PHE A O 1
ATOM 811 N N . HIS A 1 106 ? -0.002 8.325 -4.554 1.00 98.69 106 HIS A N 1
ATOM 812 C CA . HIS A 1 106 ? -0.519 9.542 -3.921 1.00 98.69 106 HIS A CA 1
ATOM 813 C C . HIS A 1 106 ? -1.998 9.425 -3.540 1.00 98.69 106 HIS A C 1
ATOM 815 O O . HIS A 1 106 ? -2.384 9.845 -2.451 1.00 98.69 106 HIS A O 1
ATOM 821 N N . THR A 1 107 ? -2.827 8.823 -4.398 1.00 98.69 107 THR A N 1
ATOM 822 C CA . THR A 1 107 ? -4.251 8.616 -4.109 1.00 98.69 107 THR A CA 1
ATOM 823 C C . THR A 1 107 ? -4.443 7.737 -2.879 1.00 98.69 107 THR A C 1
ATOM 825 O O . THR A 1 107 ? -5.202 8.096 -1.978 1.00 98.69 107 THR A O 1
ATOM 828 N N . HIS A 1 108 ? -3.762 6.593 -2.816 1.00 98.81 108 HIS A N 1
ATOM 829 C CA . HIS A 1 108 ? -4.010 5.643 -1.740 1.00 98.81 108 HIS A CA 1
ATOM 830 C C . HIS A 1 108 ? -3.310 6.023 -0.436 1.00 98.81 108 HIS A C 1
ATOM 832 O O . HIS A 1 108 ? -3.893 5.805 0.621 1.00 98.81 108 HIS A O 1
ATOM 838 N N . ILE A 1 109 ? -2.132 6.653 -0.472 1.00 98.75 109 ILE A N 1
ATOM 839 C CA . ILE A 1 109 ? -1.472 7.090 0.763 1.00 98.75 109 ILE A CA 1
ATOM 840 C C . ILE A 1 109 ? -2.226 8.244 1.435 1.00 98.75 109 ILE A C 1
ATOM 842 O O . ILE A 1 109 ? -2.343 8.260 2.658 1.00 98.75 109 ILE A O 1
ATOM 846 N N . ALA A 1 110 ? -2.815 9.156 0.650 1.00 98.81 110 ALA A N 1
ATOM 847 C CA . ALA A 1 110 ? -3.669 10.216 1.180 1.00 98.81 110 ALA A CA 1
ATOM 848 C C . ALA A 1 110 ? -4.938 9.639 1.824 1.00 98.81 110 ALA A C 1
ATOM 850 O O . ALA A 1 110 ? -5.290 10.017 2.939 1.00 98.81 110 ALA A O 1
ATOM 851 N N . ARG A 1 111 ? -5.588 8.672 1.159 1.00 98.75 111 ARG A N 1
ATOM 852 C CA . ARG A 1 111 ? -6.774 8.001 1.709 1.00 98.75 111 ARG A CA 1
ATOM 853 C C . ARG A 1 111 ? -6.453 7.193 2.969 1.00 98.75 111 ARG A C 1
ATOM 855 O O . ARG A 1 111 ? -7.230 7.222 3.918 1.00 98.75 111 ARG A O 1
ATOM 862 N N . ALA A 1 112 ? -5.314 6.500 2.993 1.00 98.75 112 ALA A N 1
ATOM 863 C CA . ALA A 1 112 ? -4.853 5.784 4.178 1.00 98.75 112 ALA A CA 1
ATOM 864 C C . ALA A 1 112 ? -4.671 6.742 5.362 1.00 98.75 112 ALA A C 1
ATOM 866 O O . ALA A 1 112 ? -5.137 6.437 6.458 1.00 98.75 112 ALA A O 1
ATOM 867 N N . LEU A 1 113 ? -4.029 7.897 5.134 1.00 98.75 113 LEU A N 1
ATOM 868 C CA . LEU A 1 113 ? -3.793 8.894 6.177 1.00 98.75 113 LEU A CA 1
ATOM 869 C C . LEU A 1 113 ? -5.106 9.446 6.734 1.00 98.75 113 LEU A C 1
ATOM 871 O O . LEU A 1 113 ? -5.294 9.427 7.944 1.00 98.75 113 LEU A O 1
ATOM 875 N N . GLU A 1 114 ? -6.036 9.845 5.864 1.00 98.62 114 GLU A N 1
ATOM 876 C CA . GLU A 1 114 ? -7.360 10.343 6.264 1.00 98.62 114 GLU A CA 1
ATOM 877 C C . GLU A 1 114 ? -8.090 9.347 7.183 1.00 98.62 114 GLU A C 1
ATOM 879 O O . GLU A 1 114 ? -8.597 9.709 8.247 1.00 98.62 114 GLU A O 1
ATOM 884 N N . LEU A 1 115 ? -8.119 8.071 6.788 1.00 98.12 115 LEU A N 1
ATOM 885 C CA . LEU A 1 115 ? -8.774 7.008 7.548 1.00 98.12 115 LEU A CA 1
ATOM 886 C C . LEU A 1 115 ? -8.078 6.748 8.894 1.00 98.12 115 LEU A C 1
ATOM 888 O O . LEU A 1 115 ? -8.751 6.621 9.919 1.00 98.12 115 LEU A O 1
ATOM 892 N N . ALA A 1 116 ? -6.744 6.692 8.900 1.00 98.12 116 ALA A N 1
ATOM 893 C CA . ALA A 1 116 ? -5.956 6.434 10.102 1.00 98.12 116 ALA A CA 1
ATOM 894 C C . ALA A 1 116 ? -6.010 7.601 11.099 1.00 98.12 116 ALA A C 1
ATOM 896 O O . ALA A 1 116 ? -6.110 7.378 12.304 1.00 98.12 116 ALA A O 1
ATOM 897 N N . GLU A 1 117 ? -6.011 8.848 10.627 1.00 98.19 117 GLU A N 1
ATOM 898 C CA . GLU A 1 117 ? -6.199 10.018 11.487 1.00 98.19 117 GLU A CA 1
ATOM 899 C C . GLU A 1 117 ? -7.600 10.025 12.103 1.00 98.19 117 GLU A C 1
ATOM 901 O O . GLU A 1 117 ? -7.741 10.231 13.309 1.00 98.19 117 GLU A O 1
ATOM 906 N N . ALA A 1 118 ? -8.641 9.723 11.320 1.00 97.75 118 ALA A N 1
ATOM 907 C CA . ALA A 1 118 ? -10.001 9.598 11.843 1.00 97.75 118 ALA A CA 1
ATOM 908 C C . ALA A 1 118 ? -10.120 8.476 12.892 1.00 97.75 118 ALA A C 1
ATOM 910 O O . ALA A 1 118 ? -10.878 8.587 13.858 1.00 97.75 118 ALA A O 1
ATOM 911 N N . GLU A 1 119 ? -9.381 7.382 12.719 1.00 95.62 119 GLU A N 1
ATOM 912 C CA . GLU A 1 119 ? -9.277 6.304 13.699 1.00 95.62 119 GLU A CA 1
ATOM 913 C C . GLU A 1 119 ? -8.567 6.738 14.978 1.00 95.62 119 GLU A C 1
ATOM 915 O O . GLU A 1 119 ? -9.098 6.503 16.066 1.00 95.62 119 GLU A O 1
ATOM 920 N N . LEU A 1 120 ? -7.431 7.422 14.858 1.00 97.25 120 LEU A N 1
ATOM 921 C CA . LEU A 1 120 ? -6.679 7.939 15.992 1.00 97.25 120 LEU A CA 1
ATOM 922 C C . LEU A 1 120 ? -7.500 8.946 16.805 1.00 97.25 120 LEU A C 1
ATOM 924 O O . LEU A 1 120 ? -7.499 8.887 18.030 1.00 97.25 120 LEU A O 1
ATOM 928 N N . GLN A 1 121 ? -8.276 9.814 16.151 1.00 97.62 121 GLN A N 1
ATOM 929 C CA . GLN A 1 121 ? -9.175 10.737 16.853 1.00 97.62 121 GLN A CA 1
ATOM 930 C C . GLN A 1 121 ? -10.260 10.005 17.653 1.00 97.62 121 GLN A C 1
ATOM 932 O O . GLN A 1 121 ? -10.606 10.416 18.760 1.00 97.62 121 GLN A O 1
ATOM 937 N N . ARG A 1 122 ? -10.792 8.894 17.125 1.00 96.44 122 ARG A N 1
ATOM 938 C CA . ARG A 1 122 ? -11.759 8.050 17.849 1.00 96.44 122 ARG A CA 1
ATOM 939 C C . ARG A 1 122 ? -11.107 7.245 18.972 1.00 96.44 122 ARG A C 1
ATOM 941 O O . ARG A 1 122 ? -11.777 6.928 19.953 1.00 96.44 122 ARG A O 1
ATOM 948 N N . ARG A 1 123 ? -9.833 6.879 18.814 1.00 95.12 123 ARG A N 1
ATOM 949 C CA . ARG A 1 123 ? -9.079 5.998 19.714 1.00 95.12 123 ARG A CA 1
ATOM 950 C C . ARG A 1 123 ? -7.715 6.601 20.089 1.00 95.12 123 ARG A C 1
ATOM 952 O O . ARG A 1 123 ? -6.680 6.016 19.784 1.00 95.12 123 ARG A O 1
ATOM 959 N N . PRO A 1 124 ? -7.680 7.740 20.802 1.00 97.19 124 PRO A N 1
ATOM 960 C CA . PRO A 1 124 ? -6.443 8.506 21.000 1.00 97.19 124 PRO A CA 1
ATOM 961 C C . PRO A 1 124 ? -5.385 7.804 21.863 1.00 97.19 124 PRO A C 1
ATOM 963 O O . PRO A 1 124 ? -4.216 8.178 21.819 1.00 97.19 124 PRO A O 1
ATOM 966 N N . ASN A 1 125 ? -5.777 6.790 22.639 1.00 97.00 125 ASN A N 1
ATOM 967 C CA . ASN A 1 125 ? -4.878 6.016 23.500 1.00 97.00 125 ASN A CA 1
ATOM 968 C C . ASN A 1 125 ? -4.575 4.614 22.942 1.00 97.00 125 ASN A C 1
ATOM 970 O O . ASN A 1 125 ? -3.973 3.805 23.644 1.00 97.00 125 ASN A O 1
ATOM 974 N N . ASP A 1 126 ? -5.029 4.303 21.726 1.00 96.06 126 ASP A N 1
ATOM 975 C CA . ASP A 1 126 ? -4.826 2.996 21.106 1.00 96.06 126 ASP A CA 1
ATOM 976 C C . ASP A 1 126 ? -3.459 2.957 20.396 1.00 96.06 126 ASP A C 1
ATOM 978 O O . ASP A 1 126 ? -3.247 3.722 19.448 1.00 96.06 126 ASP A O 1
ATOM 982 N N . PRO A 1 127 ? -2.512 2.111 20.843 1.00 96.81 127 PRO A N 1
ATOM 983 C CA . PRO A 1 127 ? -1.188 2.031 20.235 1.00 96.81 127 PRO A CA 1
ATOM 984 C C . PRO A 1 127 ? -1.238 1.618 18.760 1.00 96.81 127 PRO A C 1
ATOM 986 O O . PRO A 1 127 ? -0.395 2.078 17.990 1.00 96.81 127 PRO A O 1
ATOM 989 N N . ASP A 1 128 ? -2.230 0.828 18.341 1.00 94.62 128 ASP A N 1
ATOM 990 C CA . ASP A 1 128 ? -2.353 0.403 16.946 1.00 94.62 128 ASP A CA 1
ATOM 991 C C . ASP A 1 128 ? -2.761 1.577 16.049 1.00 94.62 128 ASP A C 1
ATOM 993 O O . ASP A 1 128 ? -2.249 1.718 14.935 1.00 94.62 128 ASP A O 1
ATOM 997 N N . ALA A 1 129 ? -3.612 2.480 16.550 1.00 96.00 129 ALA A N 1
ATOM 998 C CA . ALA A 1 129 ? -3.995 3.691 15.827 1.00 96.00 129 ALA A CA 1
ATOM 999 C C . ALA A 1 129 ? -2.796 4.642 15.645 1.00 96.00 129 ALA A C 1
ATOM 1001 O O . ALA A 1 129 ? -2.590 5.187 14.557 1.00 96.00 129 ALA A O 1
ATOM 1002 N N . HIS A 1 130 ? -1.955 4.791 16.677 1.00 97.94 130 HIS A N 1
ATOM 1003 C CA . HIS A 1 130 ? -0.697 5.545 16.577 1.00 97.94 130 HIS A CA 1
ATOM 1004 C C . HIS A 1 130 ? 0.281 4.899 15.596 1.00 97.94 130 HIS A C 1
ATOM 1006 O O . HIS A 1 130 ? 0.848 5.584 14.742 1.00 97.94 130 HIS A O 1
ATOM 1012 N N . PHE A 1 131 ? 0.465 3.579 15.691 1.00 97.38 131 PHE A N 1
ATOM 1013 C CA . PHE A 1 131 ? 1.342 2.835 14.793 1.00 97.38 131 PHE A CA 1
ATOM 1014 C C . PHE A 1 131 ? 0.913 2.996 13.334 1.00 97.38 131 PHE A C 1
ATOM 1016 O O . PHE A 1 131 ? 1.753 3.261 12.476 1.00 97.38 131 PHE A O 1
ATOM 1023 N N . ARG A 1 132 ? -0.389 2.896 13.052 1.00 97.19 132 ARG A N 1
ATOM 1024 C CA . ARG A 1 132 ? -0.946 3.025 11.703 1.00 97.19 132 ARG A CA 1
ATOM 1025 C C . ARG A 1 132 ? -0.625 4.386 11.086 1.00 97.19 132 ARG A C 1
ATOM 1027 O O . ARG A 1 132 ? -0.100 4.432 9.974 1.00 97.19 132 ARG A O 1
ATOM 1034 N N . VAL A 1 133 ? -0.853 5.480 11.818 1.00 98.50 133 VAL A N 1
ATOM 1035 C CA . VAL A 1 133 ? -0.482 6.835 11.367 1.00 98.50 133 VAL A CA 1
ATOM 1036 C C . VAL A 1 133 ? 1.028 6.933 11.129 1.00 98.50 133 VAL A C 1
ATOM 1038 O O . VAL A 1 133 ? 1.460 7.373 10.063 1.00 98.50 133 VAL A O 1
ATOM 1041 N N . GLY A 1 134 ? 1.842 6.453 12.074 1.00 98.44 134 GLY A N 1
ATOM 1042 C CA . GLY A 1 134 ? 3.300 6.453 11.942 1.00 98.44 134 GLY A CA 1
ATOM 1043 C C . GLY A 1 134 ? 3.799 5.676 10.718 1.00 98.44 134 GLY A C 1
ATOM 1044 O O . GLY A 1 134 ? 4.658 6.164 9.985 1.00 98.44 134 GLY A O 1
ATOM 1045 N N . ALA A 1 135 ? 3.231 4.500 10.445 1.00 98.38 135 ALA A N 1
ATOM 1046 C CA . ALA A 1 135 ? 3.579 3.672 9.293 1.00 98.38 135 ALA A CA 1
ATOM 1047 C C . ALA A 1 135 ? 3.234 4.353 7.958 1.00 98.38 135 ALA A C 1
ATOM 1049 O O . ALA A 1 135 ? 3.985 4.234 6.985 1.00 98.38 135 ALA A O 1
ATOM 1050 N N . ILE A 1 136 ? 2.120 5.087 7.902 1.00 98.75 136 ILE A N 1
ATOM 1051 C CA . ILE A 1 136 ? 1.709 5.862 6.723 1.00 98.75 136 ILE A CA 1
ATOM 1052 C C . ILE A 1 136 ? 2.676 7.024 6.482 1.00 98.75 136 ILE A C 1
ATOM 1054 O O . ILE A 1 136 ? 3.183 7.167 5.369 1.00 98.75 136 ILE A O 1
ATOM 1058 N N . ILE A 1 137 ? 3.004 7.792 7.524 1.00 98.62 137 ILE A N 1
ATOM 1059 C CA . ILE A 1 137 ? 3.968 8.901 7.439 1.00 98.62 137 ILE A CA 1
ATOM 1060 C C . ILE A 1 137 ? 5.348 8.386 7.016 1.00 98.62 137 ILE A C 1
ATOM 1062 O O . ILE A 1 137 ? 5.977 8.954 6.125 1.00 98.62 137 ILE A O 1
ATOM 1066 N N . GLY A 1 138 ? 5.805 7.276 7.604 1.00 98.31 138 GLY A N 1
ATOM 1067 C CA . GLY A 1 138 ? 7.057 6.628 7.213 1.00 98.31 138 GLY A CA 1
ATOM 1068 C C . GLY A 1 138 ? 7.062 6.241 5.734 1.00 98.31 138 GLY A C 1
ATOM 1069 O O . GLY A 1 138 ? 8.030 6.515 5.033 1.00 98.31 138 GLY A O 1
ATOM 1070 N N . THR A 1 139 ? 5.948 5.703 5.231 1.00 98.50 139 THR A N 1
ATOM 1071 C CA . THR A 1 139 ? 5.793 5.360 3.808 1.00 98.50 139 THR A CA 1
ATOM 1072 C C . THR A 1 139 ? 5.875 6.603 2.908 1.00 98.50 139 THR A C 1
ATOM 1074 O O . THR A 1 139 ? 6.552 6.564 1.881 1.00 98.50 139 THR A O 1
ATOM 1077 N N . GLN A 1 140 ? 5.243 7.723 3.286 1.00 98.19 140 GLN A N 1
ATOM 1078 C CA . GLN A 1 140 ? 5.347 8.994 2.549 1.00 98.19 140 GLN A CA 1
ATOM 1079 C C . GLN A 1 140 ? 6.781 9.521 2.516 1.00 98.19 140 GLN A C 1
ATOM 1081 O O . GLN A 1 140 ? 7.274 9.888 1.452 1.00 98.19 140 GLN A O 1
ATOM 1086 N N . ALA A 1 141 ? 7.460 9.517 3.665 1.00 97.19 141 ALA A N 1
ATOM 1087 C CA . ALA A 1 141 ? 8.844 9.958 3.765 1.00 97.19 141 ALA A CA 1
ATOM 1088 C C . ALA A 1 141 ? 9.779 9.089 2.910 1.00 97.19 141 ALA A C 1
ATOM 1090 O O . ALA A 1 141 ? 10.635 9.619 2.204 1.00 97.19 141 ALA A O 1
ATOM 1091 N N . SER A 1 142 ? 9.600 7.764 2.923 1.00 95.00 142 SER A N 1
ATOM 1092 C CA . SER A 1 142 ? 10.402 6.857 2.097 1.00 95.00 142 SER A CA 1
ATOM 1093 C C . SER A 1 142 ? 10.166 7.061 0.601 1.00 95.00 142 SER A C 1
ATOM 1095 O O . SER A 1 142 ? 11.130 7.059 -0.164 1.00 95.00 142 SER A O 1
ATOM 1097 N N . TYR A 1 143 ? 8.921 7.290 0.176 1.00 95.25 143 TYR A N 1
ATOM 1098 C CA . TYR A 1 143 ? 8.626 7.644 -1.212 1.00 95.25 143 TYR A CA 1
ATOM 1099 C C . TYR A 1 143 ? 9.293 8.964 -1.604 1.00 95.25 143 TYR A C 1
ATOM 1101 O O . TYR A 1 143 ? 10.023 8.995 -2.589 1.00 95.25 143 TYR A O 1
ATOM 1109 N N . GLY A 1 144 ? 9.126 10.023 -0.806 1.00 92.94 144 GLY A N 1
ATOM 1110 C CA . GLY A 1 144 ? 9.741 11.324 -1.080 1.00 92.94 144 GLY A CA 1
ATOM 1111 C C . GLY A 1 144 ? 11.270 11.266 -1.137 1.00 92.94 144 GLY A C 1
ATOM 1112 O O . GLY A 1 144 ? 11.879 11.952 -1.939 1.00 92.94 144 GLY A O 1
ATOM 1113 N N . ALA A 1 145 ? 11.908 10.404 -0.343 1.00 88.25 145 ALA A N 1
ATOM 1114 C CA . ALA A 1 145 ? 13.365 10.266 -0.344 1.00 88.25 145 ALA A CA 1
ATOM 1115 C C . ALA A 1 145 ? 13.932 9.447 -1.518 1.00 88.25 145 ALA A C 1
ATOM 1117 O O . ALA A 1 145 ? 15.132 9.510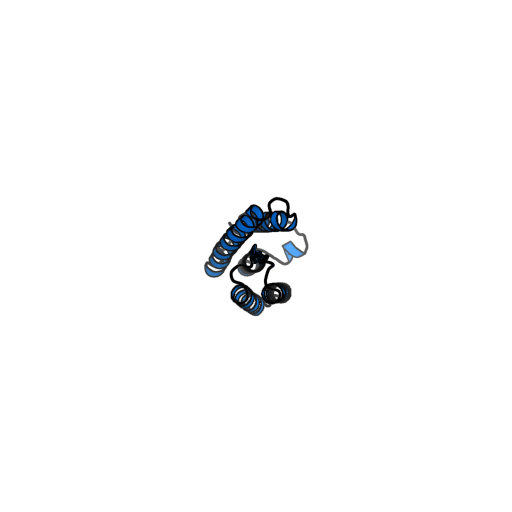 -1.780 1.00 88.25 145 ALA A O 1
ATOM 1118 N N . THR A 1 146 ? 13.116 8.613 -2.170 1.00 85.62 146 THR A N 1
ATOM 1119 C CA . THR A 1 146 ? 13.596 7.631 -3.165 1.00 85.62 146 THR A CA 1
ATOM 1120 C C . THR A 1 146 ? 12.967 7.795 -4.544 1.00 85.62 146 THR A C 1
ATOM 1122 O O . THR A 1 146 ? 13.473 7.244 -5.525 1.00 85.62 146 THR A O 1
ATOM 1125 N N . VAL A 1 147 ? 11.861 8.531 -4.634 1.00 88.00 147 VAL A N 1
ATOM 1126 C CA . VAL A 1 147 ? 11.120 8.745 -5.874 1.00 88.00 147 VAL A CA 1
ATOM 1127 C C . VAL A 1 147 ? 11.180 10.194 -6.339 1.00 88.00 147 VAL A C 1
ATOM 1129 O O . VAL A 1 147 ? 11.440 10.395 -7.531 1.00 88.00 147 VAL A O 1
ATOM 1132 N N . GLU A 1 148 ? 10.932 11.143 -5.433 1.00 84.44 148 GLU A N 1
ATOM 1133 C CA . GLU A 1 148 ? 10.949 12.597 -5.678 1.00 84.44 148 GLU A CA 1
ATOM 1134 C C . GLU A 1 148 ? 12.372 13.175 -5.625 1.00 84.44 148 GLU A C 1
ATOM 1136 O O . GLU A 1 148 ? 12.640 14.090 -6.438 1.00 84.44 148 GLU A O 1
#

Sequence (148 aa):
MKGLLVVVLSCWSCVTAEANERSRQLALQAFDAAYNLDHREAIAFLDQAVQADPNDADAHRAVAVIAWLRIGFLRGSITVDDYLGSVSKPNINMLPPPAVEARRFHTHIARALELAEAELQRRPNDPDAHFRVGAIIGTQASYGATVE